Protein AF-A0AAE0B3Q8-F1 (afdb_monomer_lite)

Secondary structure (DSSP, 8-state):
---PPP------------------TTHHHHHHHHHHHHHHH----EE-TTS-EE--HHHHHHHHHHHHHHHHS-----HHHHHHHHTT----S-HHHHHHHTSPPPHHHHHHHHHHS-TTSPP-TT---HHHHHH-

pLDDT: mean 78.62, std 18.19, range [32.38, 93.88]

Foldseek 3Di:
DDQDDDDDDDDDDDDDDDDDDDDDPPPVVVVVVVVVVCVVPDRQFDQDPVRDTGRDPVVRVVRVCVVVVVVPDDPPDDPVVVCVVCVPPDDPDDPVRVCVVPDDDDPVNVLVVLVPDDQPDQDDVVRHGSVVVVPD

Radius of gyration: 26.6 Å; chains: 1; bounding box: 68×36×53 Å

Structure (mmCIF, N/CA/C/O backbone):
data_AF-A0AAE0B3Q8-F1
#
_entry.id   AF-A0AAE0B3Q8-F1
#
loop_
_atom_site.group_PDB
_atom_site.id
_atom_site.type_symbol
_atom_site.label_atom_id
_atom_site.label_alt_id
_atom_site.label_comp_id
_atom_site.label_asym_id
_atom_site.label_entity_id
_atom_site.label_seq_id
_atom_site.pdbx_PDB_ins_code
_atom_site.Cartn_x
_atom_site.Cartn_y
_atom_site.Cartn_z
_atom_site.occupancy
_atom_site.B_iso_or_equiv
_atom_site.auth_seq_id
_atom_site.auth_comp_id
_atom_site.auth_asym_id
_atom_site.auth_atom_id
_atom_site.pdbx_PDB_model_num
ATOM 1 N N . MET A 1 1 ? 12.835 -4.177 -18.911 1.00 48.41 1 MET A N 1
ATOM 2 C CA . MET A 1 1 ? 14.007 -3.384 -18.473 1.00 48.41 1 MET A CA 1
ATOM 3 C C . MET A 1 1 ? 15.045 -4.301 -17.840 1.00 48.41 1 MET A C 1
ATOM 5 O O . MET A 1 1 ? 14.712 -5.036 -16.918 1.00 48.41 1 MET A O 1
ATOM 9 N N . MET A 1 2 ? 16.279 -4.318 -18.353 1.00 37.91 2 MET A N 1
ATOM 10 C CA . MET A 1 2 ? 17.376 -5.091 -17.757 1.00 37.91 2 MET A CA 1
ATOM 11 C C . MET A 1 2 ? 18.239 -4.180 -16.884 1.00 37.91 2 MET A C 1
ATOM 13 O O . MET A 1 2 ? 18.821 -3.210 -17.362 1.00 37.91 2 MET A O 1
ATOM 17 N N . PHE A 1 3 ? 18.347 -4.510 -15.598 1.00 45.47 3 PHE A N 1
ATOM 18 C CA . PHE A 1 3 ? 19.248 -3.835 -14.669 1.00 45.47 3 PHE A CA 1
ATOM 19 C C . PHE A 1 3 ? 20.685 -4.290 -14.942 1.00 45.47 3 PHE A C 1
ATOM 21 O O . PHE A 1 3 ? 21.119 -5.329 -14.447 1.00 45.47 3 PHE A O 1
ATOM 28 N N . SER A 1 4 ? 21.437 -3.533 -15.739 1.00 39.06 4 SER A N 1
ATOM 29 C CA . SER A 1 4 ? 22.845 -3.841 -15.999 1.00 39.06 4 SER A CA 1
ATOM 30 C C . SER A 1 4 ? 23.761 -2.950 -15.166 1.00 39.06 4 SER A C 1
ATOM 32 O O . SER A 1 4 ? 23.692 -1.724 -15.222 1.00 39.06 4 SER A O 1
ATOM 34 N N . LYS A 1 5 ? 24.646 -3.572 -14.377 1.00 37.19 5 LYS A N 1
ATOM 35 C CA . LYS A 1 5 ? 25.792 -2.885 -13.767 1.00 37.19 5 LYS A CA 1
ATOM 36 C C . LYS A 1 5 ? 26.986 -3.023 -14.719 1.00 37.19 5 LYS A C 1
ATOM 38 O O . LYS A 1 5 ? 27.316 -4.156 -15.072 1.00 37.19 5 LYS A O 1
ATOM 43 N N . PRO A 1 6 ? 27.685 -1.937 -15.090 1.00 35.12 6 PRO A N 1
ATOM 44 C CA . PRO A 1 6 ? 28.880 -2.051 -15.920 1.00 35.12 6 PRO A CA 1
ATOM 45 C C . PRO A 1 6 ? 29.977 -2.866 -15.210 1.00 35.12 6 PRO A C 1
ATOM 47 O O . PRO A 1 6 ? 30.170 -2.759 -13.991 1.00 35.12 6 PRO A O 1
ATOM 50 N N . LYS A 1 7 ? 30.693 -3.698 -15.983 1.00 42.19 7 LYS A N 1
ATOM 51 C CA . LYS A 1 7 ? 31.811 -4.534 -15.515 1.00 42.19 7 LYS A CA 1
ATOM 52 C C . LYS A 1 7 ? 32.921 -3.640 -14.949 1.00 42.19 7 LYS A C 1
ATOM 54 O O . LYS A 1 7 ? 33.530 -2.858 -15.671 1.00 42.19 7 LYS A O 1
ATOM 59 N N . ARG A 1 8 ? 33.193 -3.755 -13.645 1.00 42.66 8 ARG A N 1
ATOM 60 C CA . ARG A 1 8 ? 34.303 -3.051 -12.985 1.00 42.66 8 ARG A CA 1
ATOM 61 C C . ARG A 1 8 ? 35.616 -3.781 -13.268 1.00 42.66 8 ARG A C 1
ATOM 63 O O . ARG A 1 8 ? 35.785 -4.911 -12.823 1.00 42.66 8 ARG A O 1
ATOM 70 N N . GLY A 1 9 ? 36.536 -3.114 -13.965 1.00 35.66 9 GLY A N 1
ATOM 71 C CA . GLY A 1 9 ? 37.935 -3.527 -14.057 1.00 35.66 9 GLY A CA 1
ATOM 72 C C . GLY A 1 9 ? 38.579 -3.553 -12.670 1.00 35.66 9 GLY A C 1
ATOM 73 O O . GLY A 1 9 ? 38.411 -2.630 -11.869 1.00 35.66 9 GLY A O 1
ATOM 74 N N . THR A 1 10 ? 39.286 -4.636 -12.372 1.00 44.16 10 THR A N 1
ATOM 75 C CA . THR A 1 10 ? 40.057 -4.812 -11.143 1.00 44.16 10 THR A CA 1
ATOM 76 C C . THR A 1 10 ? 41.238 -3.849 -11.148 1.00 44.16 10 THR A C 1
ATOM 78 O O . THR A 1 10 ? 42.206 -4.052 -11.876 1.00 44.16 10 THR A O 1
ATOM 81 N N . ARG A 1 11 ? 41.174 -2.796 -10.330 1.00 36.31 11 ARG A N 1
ATOM 82 C CA . ARG A 1 11 ? 42.352 -2.004 -9.973 1.00 36.31 11 ARG A CA 1
ATOM 83 C C . ARG A 1 11 ? 42.588 -2.131 -8.479 1.00 36.31 11 ARG A C 1
ATOM 85 O O . ARG A 1 11 ? 41.928 -1.487 -7.666 1.00 36.31 11 ARG A O 1
ATOM 92 N N . ASP A 1 12 ? 43.515 -3.023 -8.172 1.00 43.28 12 ASP A N 1
ATOM 93 C CA . ASP A 1 12 ? 44.103 -3.227 -6.864 1.00 43.28 12 ASP A CA 1
ATOM 94 C C . ASP A 1 12 ? 44.814 -1.941 -6.414 1.00 43.28 12 ASP A C 1
ATOM 96 O O . ASP A 1 12 ? 45.698 -1.430 -7.104 1.00 43.28 12 ASP A O 1
ATOM 100 N N . LYS A 1 13 ? 44.364 -1.369 -5.294 1.00 39.00 13 LYS A N 1
ATOM 101 C CA . LYS A 1 13 ? 45.096 -0.367 -4.511 1.00 39.00 13 LYS A CA 1
ATOM 102 C C . LYS A 1 13 ? 44.728 -0.569 -3.047 1.00 39.00 13 LYS A C 1
ATOM 104 O O . LYS A 1 13 ? 43.616 -0.246 -2.618 1.00 39.00 13 LYS A O 1
ATOM 109 N N . GLY A 1 14 ? 45.681 -1.131 -2.308 1.00 42.28 14 GLY A N 1
ATOM 110 C CA . GLY A 1 14 ? 45.596 -1.417 -0.885 1.00 42.28 14 GLY A CA 1
ATOM 111 C C . GLY A 1 14 ? 45.076 -0.238 -0.067 1.00 42.28 14 GLY A C 1
ATOM 112 O O . GLY A 1 14 ? 45.546 0.894 -0.184 1.00 42.28 14 GLY A O 1
ATOM 113 N N . ARG A 1 15 ? 44.104 -0.522 0.802 1.00 42.31 15 ARG A N 1
ATOM 114 C CA . ARG A 1 15 ? 43.704 0.380 1.881 1.00 42.31 15 ARG A CA 1
ATOM 115 C C . ARG A 1 15 ? 44.168 -0.209 3.203 1.00 42.31 15 ARG A C 1
ATOM 117 O O . ARG A 1 15 ? 43.581 -1.149 3.728 1.00 42.31 15 ARG A O 1
ATOM 124 N N . ARG A 1 16 ? 45.263 0.370 3.692 1.00 32.38 16 ARG A N 1
ATOM 125 C CA . ARG A 1 16 ? 45.787 0.248 5.050 1.00 32.38 16 ARG A CA 1
ATOM 126 C C . ARG A 1 16 ? 44.684 0.663 6.033 1.00 32.38 16 ARG A C 1
ATOM 128 O O . ARG A 1 16 ? 44.235 1.806 6.008 1.00 32.38 16 ARG A O 1
ATOM 135 N N . TRP A 1 17 ? 44.228 -0.274 6.860 1.00 38.09 17 TRP A N 1
ATOM 136 C CA . TRP A 1 17 ? 43.296 -0.008 7.954 1.00 38.09 17 TRP A CA 1
ATOM 137 C C . TRP A 1 17 ? 44.093 0.478 9.160 1.00 38.09 17 TRP A C 1
ATOM 139 O O . TRP A 1 17 ? 44.693 -0.317 9.874 1.00 38.09 17 TRP A O 1
ATOM 149 N N . THR A 1 18 ? 44.113 1.784 9.392 1.00 40.38 18 THR A N 1
ATOM 150 C CA . THR A 1 18 ? 44.584 2.349 10.660 1.00 40.38 18 THR A CA 1
ATOM 151 C C . THR A 1 18 ? 43.565 3.363 11.139 1.00 40.38 18 THR A C 1
ATOM 153 O O . THR A 1 18 ? 43.359 4.380 10.481 1.00 40.38 18 THR A O 1
ATOM 156 N N . GLY A 1 19 ? 42.939 3.078 12.283 1.00 37.25 19 GLY A N 1
ATOM 157 C CA . GLY A 1 19 ? 42.163 4.072 13.022 1.00 37.25 19 GLY A CA 1
ATOM 158 C C . GLY A 1 19 ? 40.812 3.604 13.555 1.00 37.25 19 GLY A C 1
ATOM 159 O O . GLY A 1 19 ? 39.816 4.283 13.335 1.00 37.25 19 GLY A O 1
ATOM 160 N N . CYS A 1 20 ? 40.756 2.492 14.294 1.00 40.31 20 CYS A N 1
ATOM 161 C CA . CYS A 1 20 ? 39.663 2.290 15.246 1.00 40.31 20 CYS A CA 1
ATOM 162 C C . CYS A 1 20 ? 39.930 3.180 16.468 1.00 40.31 20 CYS A C 1
ATOM 164 O O . CYS A 1 20 ? 40.741 2.828 17.321 1.00 40.31 20 CYS A O 1
ATOM 166 N N . LYS A 1 21 ? 39.265 4.337 16.554 1.00 40.91 21 LYS A N 1
ATOM 167 C CA . LYS A 1 21 ? 39.062 5.028 17.832 1.00 40.91 21 LYS A CA 1
ATOM 168 C C . LYS A 1 21 ? 37.633 4.758 18.292 1.00 40.91 21 LYS A C 1
ATOM 170 O O . LYS A 1 21 ? 36.679 4.982 17.554 1.00 40.91 21 LYS A O 1
ATOM 175 N N . MET A 1 22 ? 37.533 4.188 19.487 1.00 45.97 22 MET A N 1
ATOM 176 C CA . MET A 1 22 ? 36.306 3.762 20.150 1.00 45.97 22 MET A CA 1
ATOM 177 C C . MET A 1 22 ? 35.394 4.959 20.447 1.00 45.97 22 MET A C 1
ATOM 179 O O . MET A 1 22 ? 35.795 5.870 21.164 1.00 45.97 22 MET A O 1
ATOM 183 N N . ALA A 1 23 ? 34.164 4.927 19.932 1.00 44.84 23 ALA A N 1
ATOM 184 C CA . ALA A 1 23 ? 33.031 5.723 20.402 1.00 44.84 23 ALA A CA 1
ATOM 185 C C . ALA A 1 23 ? 31.736 4.925 20.139 1.00 44.84 23 ALA A C 1
ATOM 187 O O . ALA A 1 23 ? 31.577 4.351 19.065 1.00 44.84 23 ALA A O 1
ATOM 188 N N . THR A 1 24 ? 30.889 4.809 21.167 1.00 53.34 24 THR A N 1
ATOM 189 C CA . THR A 1 24 ? 29.501 4.286 21.211 1.00 53.34 24 THR A CA 1
ATOM 190 C C . THR A 1 24 ? 29.058 3.339 20.071 1.00 53.34 24 THR A C 1
ATOM 192 O O . THR A 1 24 ? 28.578 3.731 19.008 1.00 53.34 24 THR A O 1
ATOM 195 N N . GLY A 1 25 ? 29.172 2.033 20.328 1.00 59.56 25 GLY A N 1
ATOM 196 C CA . GLY A 1 25 ? 29.068 0.940 19.350 1.00 59.56 25 GLY A CA 1
ATOM 197 C C . GLY A 1 25 ? 27.690 0.595 18.768 1.00 59.56 25 GLY A C 1
ATOM 198 O O . GLY A 1 25 ? 27.511 -0.531 18.318 1.00 59.56 25 GLY A O 1
ATOM 199 N N . ILE A 1 26 ? 26.722 1.514 18.730 1.00 62.59 26 ILE A N 1
ATOM 200 C CA . ILE A 1 26 ? 25.404 1.242 18.126 1.00 62.59 26 ILE A CA 1
ATOM 201 C C . ILE A 1 26 ? 25.137 2.198 16.948 1.00 62.59 26 ILE A C 1
ATOM 203 O O . ILE A 1 26 ? 25.011 1.705 15.824 1.00 62.59 26 ILE A O 1
ATOM 207 N N . PRO A 1 27 ? 25.179 3.539 17.091 1.00 68.56 27 PRO A N 1
ATOM 208 C CA . PRO A 1 27 ? 24.878 4.435 15.971 1.00 68.56 27 PRO A CA 1
ATOM 209 C C . PRO A 1 27 ? 25.907 4.337 14.836 1.00 68.56 27 PRO A C 1
ATOM 211 O O . PRO A 1 27 ? 25.529 4.198 13.676 1.00 68.56 27 PRO A O 1
ATOM 214 N N . ILE A 1 28 ? 27.211 4.332 15.141 1.00 77.81 28 ILE A N 1
ATOM 215 C CA . ILE A 1 28 ? 28.281 4.344 14.120 1.00 77.81 28 ILE A CA 1
ATOM 216 C C . ILE A 1 28 ? 28.257 3.077 13.259 1.00 77.81 28 ILE A C 1
ATOM 218 O O . ILE A 1 28 ? 28.404 3.148 12.036 1.00 77.81 28 ILE A O 1
ATOM 222 N N . PHE A 1 29 ? 28.009 1.919 13.874 1.00 81.56 29 PHE A N 1
ATOM 223 C CA . PHE A 1 29 ? 27.863 0.658 13.151 1.00 81.56 29 PHE A CA 1
ATOM 224 C C . PHE A 1 29 ? 26.671 0.700 12.185 1.00 81.56 29 PHE A C 1
ATOM 226 O O . PHE A 1 29 ? 26.813 0.335 11.013 1.00 81.56 29 PHE A O 1
ATOM 233 N N . PHE A 1 30 ? 25.512 1.193 12.638 1.00 84.06 30 PHE A N 1
ATOM 234 C CA . PHE A 1 30 ? 24.330 1.319 11.787 1.00 84.06 30 PHE A CA 1
ATOM 235 C C . PHE A 1 30 ? 24.515 2.361 10.681 1.00 84.06 30 PHE A C 1
ATOM 237 O O . PHE A 1 30 ? 24.167 2.078 9.535 1.00 84.06 30 PHE A O 1
ATOM 244 N N . HIS A 1 31 ? 25.145 3.505 10.961 1.00 81.19 31 HIS A N 1
ATOM 245 C CA . HIS A 1 31 ? 25.481 4.507 9.947 1.00 81.19 31 HIS A CA 1
ATOM 246 C C . HIS A 1 31 ? 26.456 3.961 8.898 1.00 81.19 31 HIS A C 1
ATOM 248 O O . HIS A 1 31 ? 26.264 4.189 7.701 1.00 81.19 31 HIS A O 1
ATOM 254 N N . PHE A 1 32 ? 27.461 3.181 9.305 1.00 86.56 32 PHE A N 1
ATOM 255 C CA . PHE A 1 32 ? 28.382 2.525 8.376 1.00 86.56 32 PHE A CA 1
ATOM 256 C C . PHE A 1 32 ? 27.673 1.466 7.521 1.00 86.56 32 PHE A C 1
ATOM 258 O O . PHE A 1 32 ? 27.832 1.444 6.297 1.00 86.56 32 PHE A O 1
ATOM 265 N N . LYS A 1 33 ? 26.837 0.612 8.127 1.00 87.81 33 LYS A N 1
ATOM 266 C CA . LYS A 1 33 ? 26.034 -0.385 7.398 1.00 87.81 33 LYS A CA 1
ATOM 267 C C . LYS A 1 33 ? 25.060 0.279 6.423 1.00 87.81 33 LYS A C 1
ATOM 269 O O . LYS A 1 33 ? 24.978 -0.161 5.275 1.00 87.81 33 LYS A O 1
ATOM 274 N N . ALA A 1 34 ? 24.370 1.339 6.839 1.00 87.00 34 ALA A N 1
ATOM 275 C CA . ALA A 1 34 ? 23.480 2.126 5.991 1.00 87.00 34 ALA A CA 1
ATOM 276 C C . ALA A 1 34 ? 24.243 2.787 4.836 1.00 87.00 34 ALA A C 1
ATOM 278 O O . ALA A 1 34 ? 23.809 2.695 3.692 1.00 87.00 34 ALA A O 1
ATOM 279 N N . SER A 1 35 ? 25.424 3.357 5.096 1.00 87.62 35 SER A N 1
ATOM 280 C CA . SER A 1 35 ? 26.276 3.964 4.064 1.00 87.62 35 SER A CA 1
ATOM 281 C C . SER A 1 35 ? 26.794 2.931 3.062 1.00 87.62 35 SER A C 1
ATOM 283 O O . SER A 1 35 ? 26.751 3.155 1.854 1.00 87.62 35 SER A O 1
ATOM 285 N N . SER A 1 36 ? 27.215 1.758 3.542 1.00 89.38 36 SER A N 1
ATOM 286 C CA . SER A 1 36 ? 27.635 0.643 2.688 1.00 89.38 36 SER A CA 1
ATOM 287 C C . SER A 1 36 ? 26.481 0.133 1.818 1.00 89.38 36 SER A C 1
ATOM 289 O O . SER A 1 36 ? 26.664 -0.101 0.623 1.00 89.38 36 SER A O 1
ATOM 291 N N . ARG A 1 37 ? 25.268 0.013 2.381 1.00 88.50 37 ARG A N 1
ATOM 292 C CA . ARG A 1 37 ? 24.052 -0.336 1.627 1.00 88.50 37 ARG A CA 1
ATOM 293 C C . ARG A 1 37 ? 23.696 0.739 0.602 1.00 88.50 37 ARG A C 1
ATOM 295 O O . ARG A 1 37 ? 23.474 0.395 -0.552 1.00 88.50 37 ARG A O 1
ATOM 302 N N . LYS A 1 38 ? 23.729 2.021 0.979 1.00 88.50 38 LYS A N 1
ATOM 303 C CA . LYS A 1 38 ? 23.498 3.159 0.076 1.00 88.50 38 LYS A CA 1
ATOM 304 C C . LYS A 1 38 ? 24.463 3.132 -1.109 1.00 88.50 38 LYS A C 1
ATOM 306 O O . LYS A 1 38 ? 24.029 3.278 -2.242 1.00 88.50 38 LYS A O 1
ATOM 311 N N . ALA A 1 39 ? 25.748 2.873 -0.869 1.00 86.19 39 ALA A N 1
ATOM 312 C CA . ALA A 1 39 ? 26.741 2.764 -1.936 1.00 86.19 39 ALA A CA 1
ATOM 313 C C . ALA A 1 39 ? 26.491 1.561 -2.866 1.00 86.19 39 ALA A C 1
ATOM 315 O O . ALA A 1 39 ? 26.682 1.670 -4.074 1.00 86.19 39 ALA A O 1
ATOM 316 N N . LYS A 1 40 ? 26.047 0.416 -2.327 1.00 87.19 40 LYS A N 1
ATOM 317 C CA . LYS A 1 40 ? 25.738 -0.793 -3.117 1.00 87.19 40 LYS A CA 1
ATOM 318 C C . LYS A 1 40 ? 24.442 -0.684 -3.926 1.00 87.19 40 LYS A C 1
ATOM 320 O O . LYS A 1 40 ? 24.372 -1.248 -5.022 1.00 87.19 40 LYS A O 1
ATOM 325 N N . ASN A 1 41 ? 23.453 0.012 -3.370 1.00 86.94 41 ASN A N 1
ATOM 326 C CA . ASN A 1 41 ? 22.113 0.178 -3.930 1.00 86.94 41 ASN A CA 1
ATOM 327 C C . ASN A 1 41 ? 21.973 1.469 -4.741 1.00 86.94 41 ASN A C 1
ATOM 329 O O . ASN A 1 41 ? 20.894 1.737 -5.259 1.00 86.94 41 ASN A O 1
ATOM 333 N N . LYS A 1 42 ? 23.042 2.267 -4.860 1.00 84.38 42 LYS A N 1
ATOM 334 C CA . LYS A 1 42 ? 23.046 3.427 -5.743 1.00 84.38 42 LYS A CA 1
ATOM 335 C C . LYS A 1 42 ? 22.802 2.946 -7.173 1.00 84.38 42 LYS A C 1
ATOM 337 O O . LYS A 1 42 ? 23.615 2.217 -7.743 1.00 84.38 42 LYS A O 1
ATOM 342 N N . MET A 1 43 ? 21.663 3.346 -7.718 1.00 81.62 43 MET A N 1
ATOM 343 C CA . MET A 1 43 ? 21.351 3.202 -9.128 1.00 81.62 43 MET A CA 1
ATOM 344 C C . MET A 1 43 ? 22.136 4.284 -9.873 1.00 81.62 43 MET A C 1
ATOM 346 O O . MET A 1 43 ? 22.006 5.464 -9.558 1.00 81.62 43 MET A O 1
ATOM 350 N N . ASN A 1 44 ? 23.027 3.874 -10.776 1.00 83.38 44 ASN A N 1
ATOM 351 C CA . ASN A 1 44 ? 23.840 4.811 -11.561 1.00 83.38 44 ASN A CA 1
ATOM 352 C C . ASN A 1 44 ? 23.110 5.299 -12.818 1.00 83.38 44 ASN A C 1
ATOM 354 O O . ASN A 1 44 ? 23.539 6.275 -13.414 1.00 83.38 44 ASN A O 1
ATOM 358 N N . GLY A 1 45 ? 22.067 4.584 -13.229 1.00 86.62 45 GLY A N 1
ATOM 359 C CA . GLY A 1 45 ? 21.303 4.854 -14.432 1.00 86.62 45 GLY A CA 1
ATOM 360 C C . GLY A 1 45 ? 20.389 3.686 -14.778 1.00 86.62 45 GLY A C 1
ATOM 361 O O . GLY A 1 45 ? 20.487 2.612 -14.169 1.00 86.62 45 GLY A O 1
ATOM 362 N N . LEU A 1 46 ? 19.509 3.916 -15.744 1.00 88.31 46 LEU A N 1
ATOM 363 C CA . LEU A 1 46 ? 18.606 2.934 -16.331 1.00 88.31 46 LEU A CA 1
ATOM 364 C C . LEU A 1 46 ? 18.839 2.848 -17.839 1.00 88.31 46 LEU A C 1
ATOM 366 O O . LEU A 1 46 ? 19.358 3.775 -18.454 1.00 88.31 46 LEU A O 1
ATOM 370 N N . ILE A 1 47 ? 18.465 1.711 -18.421 1.00 86.19 47 ILE A N 1
ATOM 371 C CA . ILE A 1 47 ? 18.412 1.542 -19.872 1.00 86.19 47 ILE A CA 1
ATOM 372 C C . ILE A 1 47 ? 16.948 1.636 -20.280 1.00 86.19 47 ILE A C 1
ATOM 374 O O . ILE A 1 47 ? 16.125 0.855 -19.791 1.00 86.19 47 ILE A O 1
ATOM 378 N N . ASP A 1 48 ? 16.653 2.589 -21.153 1.00 81.06 48 ASP A N 1
ATOM 379 C CA . ASP A 1 48 ? 15.320 2.805 -21.708 1.00 81.06 48 ASP A CA 1
ATOM 380 C C . ASP A 1 48 ? 14.932 1.704 -22.713 1.00 81.06 48 ASP A C 1
ATOM 382 O O . ASP A 1 48 ? 15.768 0.919 -23.166 1.00 81.06 48 ASP A O 1
ATOM 386 N N . GLU A 1 49 ? 13.662 1.654 -23.108 1.00 79.81 49 GLU A N 1
ATOM 387 C CA . GLU A 1 49 ? 13.118 0.720 -24.102 1.00 79.81 49 GLU A CA 1
ATOM 388 C C . GLU A 1 49 ? 13.832 0.813 -25.458 1.00 79.81 49 GLU A C 1
ATOM 390 O O . GLU A 1 49 ? 13.949 -0.178 -26.177 1.00 79.81 49 GLU A O 1
ATOM 395 N N . ARG A 1 50 ? 14.392 1.987 -25.775 1.00 83.44 50 ARG A N 1
ATOM 396 C CA . ARG A 1 50 ? 15.211 2.235 -26.973 1.00 83.44 50 ARG A CA 1
ATOM 397 C C . ARG A 1 50 ? 16.669 1.776 -26.835 1.00 83.44 50 ARG A C 1
ATOM 399 O O . ARG A 1 50 ? 17.472 2.025 -27.728 1.00 83.44 50 ARG A O 1
ATOM 406 N N . GLY A 1 51 ? 17.042 1.153 -25.715 1.00 83.50 51 GLY A N 1
ATOM 407 C CA . GLY A 1 51 ? 18.411 0.708 -25.434 1.00 83.50 51 GLY A CA 1
ATOM 408 C C . GLY A 1 51 ? 19.377 1.829 -25.024 1.00 83.50 51 GLY A C 1
ATOM 409 O O . GLY A 1 51 ? 20.579 1.592 -24.925 1.00 83.50 51 GLY A O 1
ATOM 410 N N . MET A 1 52 ? 18.871 3.040 -24.779 1.00 85.94 52 MET A N 1
ATOM 411 C CA . MET A 1 52 ? 19.666 4.214 -24.404 1.00 85.94 52 MET A CA 1
ATOM 412 C C . MET A 1 52 ? 19.978 4.213 -22.903 1.00 85.94 52 MET A C 1
ATOM 414 O O . MET A 1 52 ? 19.096 3.935 -22.092 1.00 85.94 52 MET A O 1
ATOM 418 N N . TRP A 1 53 ? 21.218 4.544 -22.529 1.00 87.44 53 TRP A N 1
ATOM 419 C CA . TRP A 1 53 ? 21.611 4.713 -21.127 1.00 87.44 53 TRP A CA 1
ATOM 420 C C . TRP A 1 53 ? 21.218 6.099 -20.619 1.00 87.44 53 TRP A C 1
ATOM 422 O O . TRP A 1 53 ? 21.580 7.105 -21.224 1.00 87.44 53 TRP A O 1
ATOM 432 N N . ILE A 1 54 ? 20.524 6.139 -19.486 1.00 87.19 54 ILE A N 1
ATOM 433 C CA . ILE A 1 54 ? 20.020 7.359 -18.859 1.00 87.19 54 ILE A CA 1
ATOM 434 C C . ILE A 1 54 ? 20.538 7.420 -17.430 1.00 87.19 54 ILE A C 1
ATOM 436 O O . ILE A 1 54 ? 20.308 6.510 -16.635 1.00 87.19 54 ILE A O 1
ATOM 440 N N . ASP A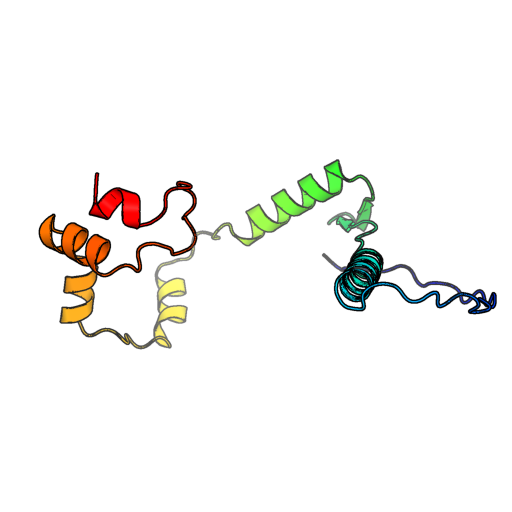 1 55 ? 21.240 8.496 -17.102 1.00 8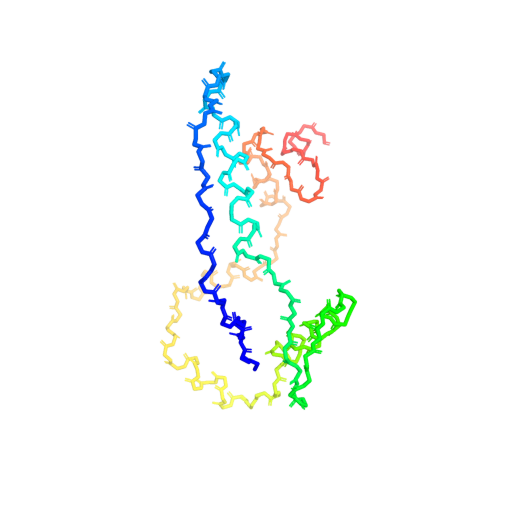8.38 55 ASP A N 1
ATOM 441 C CA . ASP A 1 55 ? 21.843 8.752 -15.791 1.00 88.38 55 ASP A CA 1
ATOM 442 C C . ASP A 1 55 ? 21.303 10.021 -15.108 1.00 88.38 55 ASP A C 1
ATOM 444 O O . ASP A 1 55 ? 21.553 10.234 -13.917 1.00 88.38 55 ASP A O 1
ATOM 448 N N . SER A 1 56 ? 20.521 10.833 -15.827 1.00 89.00 56 SER A N 1
ATOM 449 C CA . SER A 1 56 ? 19.831 11.996 -15.276 1.00 89.00 56 SER A CA 1
ATOM 450 C C . SER A 1 56 ? 18.747 11.573 -14.288 1.00 89.00 56 SER A C 1
ATOM 452 O O . SER A 1 56 ? 17.902 10.724 -14.576 1.00 89.00 56 SER A O 1
ATOM 454 N N . LYS A 1 57 ? 18.743 12.201 -13.109 1.00 86.50 57 LYS A N 1
ATOM 455 C CA . LYS A 1 57 ? 17.786 11.888 -12.042 1.00 86.50 57 LYS A CA 1
ATOM 456 C C . LYS A 1 57 ? 16.335 12.123 -12.482 1.00 86.50 57 LYS A C 1
ATOM 458 O O . LYS A 1 57 ? 15.493 11.281 -12.193 1.00 86.50 57 LYS A O 1
ATOM 463 N N . THR A 1 58 ? 16.061 13.228 -13.175 1.00 88.19 58 THR A N 1
ATOM 464 C CA . THR A 1 58 ? 14.709 13.583 -13.647 1.00 88.19 58 THR A CA 1
ATOM 465 C C . THR A 1 58 ? 14.171 12.556 -14.632 1.00 88.19 58 THR A C 1
ATOM 467 O O . THR A 1 58 ? 13.004 12.183 -14.583 1.00 88.19 58 THR A O 1
ATOM 470 N N . ASP A 1 59 ? 15.046 12.061 -15.500 1.00 86.56 59 ASP A N 1
ATOM 471 C CA . ASP A 1 59 ? 14.669 11.162 -16.584 1.00 86.56 59 ASP A CA 1
ATOM 472 C C . ASP A 1 59 ? 14.470 9.742 -16.043 1.00 86.56 59 ASP A C 1
ATOM 474 O O . ASP A 1 59 ? 13.537 9.047 -16.437 1.00 86.56 59 ASP A O 1
ATOM 478 N N . ILE A 1 60 ? 15.293 9.339 -15.067 1.00 88.19 60 ILE A N 1
ATOM 479 C CA . ILE A 1 60 ? 15.097 8.105 -14.298 1.00 88.19 60 ILE A CA 1
ATOM 480 C C . ILE A 1 60 ? 13.755 8.138 -13.561 1.00 88.19 60 ILE A C 1
ATOM 482 O O . ILE A 1 60 ? 13.036 7.142 -13.607 1.00 88.19 60 ILE A O 1
ATOM 486 N N . GLU A 1 61 ? 13.415 9.242 -12.887 1.00 89.38 61 GLU A N 1
ATOM 487 C CA . GLU A 1 61 ? 12.124 9.407 -12.200 1.00 89.38 61 GLU A CA 1
ATOM 488 C C . GLU A 1 61 ? 10.962 9.280 -13.194 1.00 89.38 61 GLU A C 1
ATOM 490 O O . GLU A 1 61 ? 10.102 8.425 -13.007 1.00 89.38 61 GLU A O 1
ATOM 495 N N . CYS A 1 62 ? 11.009 10.014 -14.309 1.00 88.81 62 CYS A N 1
ATOM 496 C CA . CYS A 1 62 ? 9.980 9.978 -15.351 1.00 88.81 62 CYS A CA 1
ATOM 497 C C . CYS A 1 62 ? 9.757 8.567 -15.925 1.00 88.81 62 CYS A C 1
ATOM 499 O O . CYS A 1 62 ? 8.627 8.086 -15.991 1.00 88.81 62 CYS A O 1
ATOM 501 N N . ILE A 1 63 ? 10.834 7.864 -16.287 1.00 88.12 63 ILE A N 1
ATOM 502 C CA . ILE A 1 63 ? 10.747 6.506 -16.845 1.00 88.12 63 ILE A CA 1
ATOM 503 C C . ILE A 1 63 ? 10.240 5.515 -15.806 1.00 88.12 63 ILE A C 1
ATOM 505 O O . ILE A 1 63 ? 9.462 4.620 -16.129 1.00 88.12 63 ILE A O 1
ATOM 509 N N . THR A 1 64 ? 10.676 5.665 -14.557 1.00 87.06 64 THR A N 1
ATOM 510 C CA . THR A 1 64 ? 10.227 4.808 -13.458 1.00 87.06 64 THR A CA 1
ATOM 511 C C . THR A 1 64 ? 8.729 4.987 -13.229 1.00 87.06 64 THR A C 1
ATOM 513 O O . THR A 1 64 ? 8.003 3.995 -13.153 1.00 87.06 64 THR A O 1
ATOM 516 N N . ASP A 1 65 ? 8.261 6.233 -13.192 1.00 90.00 65 ASP A N 1
ATOM 517 C CA . ASP A 1 65 ? 6.850 6.562 -13.016 1.00 90.00 65 ASP A CA 1
ATOM 518 C C . ASP A 1 65 ? 6.011 6.042 -14.182 1.00 90.00 65 ASP A C 1
ATOM 520 O O . ASP A 1 65 ? 5.005 5.370 -13.955 1.00 90.00 65 ASP A O 1
ATOM 524 N N . GLN A 1 66 ? 6.438 6.267 -15.427 1.00 89.19 66 GLN A N 1
ATOM 525 C CA . GLN A 1 66 ? 5.742 5.765 -16.613 1.00 89.19 66 GLN A CA 1
ATOM 526 C C . GLN A 1 66 ? 5.697 4.233 -16.633 1.00 89.19 66 GLN A C 1
ATOM 528 O O . GLN A 1 66 ? 4.645 3.645 -16.889 1.00 89.19 66 GLN A O 1
ATOM 533 N N . TYR A 1 67 ? 6.814 3.575 -16.322 1.00 87.50 67 TYR A N 1
ATOM 534 C CA . TYR A 1 67 ? 6.898 2.119 -16.285 1.00 87.50 67 TYR A CA 1
ATOM 535 C C . TYR A 1 67 ? 5.955 1.523 -15.242 1.00 87.50 67 TYR A C 1
ATOM 537 O O . TYR A 1 67 ? 5.174 0.632 -15.568 1.00 87.50 67 TYR A O 1
ATOM 545 N N . PHE A 1 68 ? 5.998 2.006 -13.996 1.00 88.94 68 PHE A N 1
ATOM 546 C CA . PHE A 1 68 ? 5.131 1.476 -12.944 1.00 88.94 68 PHE A CA 1
ATOM 547 C C . PHE A 1 68 ? 3.669 1.858 -13.154 1.00 88.94 68 PHE A C 1
ATOM 549 O O . PHE A 1 68 ? 2.801 1.028 -12.897 1.00 88.94 68 PHE A O 1
ATOM 556 N N . SER A 1 69 ? 3.389 3.049 -13.684 1.00 90.00 69 SER A N 1
ATOM 557 C CA . SER A 1 69 ? 2.030 3.423 -14.082 1.00 90.00 69 SER A CA 1
ATOM 558 C C . SER A 1 69 ? 1.488 2.426 -15.102 1.00 90.00 69 SER A C 1
ATOM 560 O O . SER A 1 69 ? 0.441 1.835 -14.874 1.00 90.00 69 SER A O 1
ATOM 562 N N . ASN A 1 70 ? 2.245 2.136 -16.161 1.00 87.38 70 ASN A N 1
ATOM 563 C CA . ASN A 1 70 ? 1.845 1.164 -17.177 1.00 87.38 70 ASN A CA 1
ATOM 564 C C . ASN A 1 70 ? 1.747 -0.265 -16.629 1.00 87.38 70 ASN A C 1
ATOM 566 O O . ASN A 1 70 ? 0.851 -1.006 -17.019 1.00 87.38 70 ASN A O 1
ATOM 570 N N . LEU A 1 71 ? 2.637 -0.654 -15.712 1.00 88.44 71 LEU A N 1
ATOM 571 C CA . LEU A 1 71 ? 2.636 -1.983 -15.098 1.00 88.44 71 LEU A CA 1
ATOM 572 C C . LEU A 1 71 ? 1.393 -2.230 -14.232 1.00 88.44 71 LEU A C 1
ATOM 574 O O . LEU A 1 71 ? 0.905 -3.357 -14.172 1.00 88.44 71 LEU A O 1
ATOM 578 N N . PHE A 1 72 ? 0.915 -1.197 -13.534 1.00 85.88 72 PHE A N 1
ATOM 579 C CA . PHE A 1 72 ? -0.240 -1.288 -12.639 1.00 85.88 72 PHE A CA 1
ATOM 580 C C . PHE A 1 72 ? -1.568 -0.886 -13.293 1.00 85.88 72 PHE A C 1
ATOM 582 O O . PHE A 1 72 ? -2.617 -1.033 -12.665 1.00 85.88 72 PHE A O 1
ATOM 589 N N . ILE A 1 73 ? -1.556 -0.424 -14.546 1.00 87.31 73 ILE A N 1
ATOM 590 C CA . ILE A 1 73 ? -2.777 -0.263 -15.337 1.00 87.31 73 ILE A CA 1
ATOM 591 C C . ILE A 1 73 ? -3.292 -1.652 -15.724 1.00 87.31 73 ILE A C 1
ATOM 593 O O . ILE A 1 73 ? -2.568 -2.507 -16.231 1.00 87.31 73 ILE A O 1
ATOM 597 N N . THR A 1 74 ? -4.575 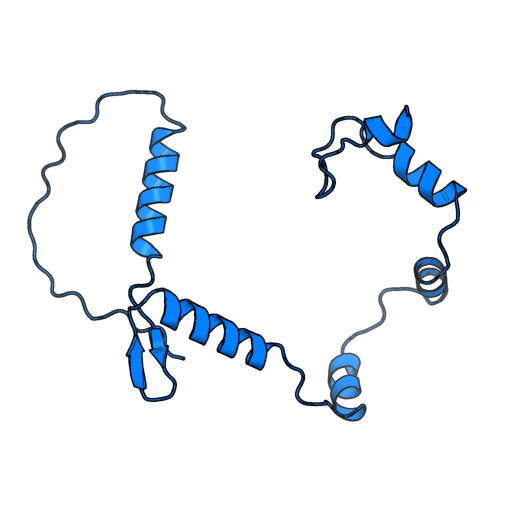-1.891 -15.474 1.00 74.25 74 THR A N 1
ATOM 598 C CA . THR A 1 74 ? -5.251 -3.112 -15.901 1.00 74.25 74 THR A CA 1
ATOM 599 C C . THR A 1 74 ? -5.574 -3.036 -17.394 1.00 74.25 74 THR A C 1
ATOM 601 O O . THR A 1 74 ? -6.252 -2.120 -17.853 1.00 74.25 74 THR A O 1
ATOM 604 N N . ASN A 1 75 ? -5.157 -4.041 -18.165 1.00 75.31 75 ASN A N 1
ATOM 605 C CA . ASN A 1 75 ? -5.510 -4.184 -19.585 1.00 75.31 75 ASN A CA 1
ATOM 606 C C . ASN A 1 75 ? -6.954 -4.691 -19.771 1.00 75.31 75 ASN A C 1
ATOM 608 O O . ASN A 1 75 ? -7.166 -5.720 -20.404 1.00 75.31 75 ASN A O 1
ATOM 612 N N . ASN A 1 76 ? -7.937 -4.001 -19.181 1.00 74.75 76 ASN A N 1
ATOM 613 C CA . ASN A 1 76 ? -9.375 -4.274 -19.310 1.00 74.75 76 ASN A CA 1
ATOM 614 C C . ASN A 1 76 ? -9.722 -5.786 -19.348 1.00 74.75 76 ASN A C 1
ATOM 616 O O . ASN A 1 76 ? -10.228 -6.278 -20.364 1.00 74.75 76 ASN A O 1
ATOM 620 N N . PRO A 1 77 ? -9.400 -6.548 -18.282 1.00 81.12 77 PRO A N 1
ATOM 621 C CA . PRO A 1 77 ? -9.609 -7.992 -18.269 1.00 81.12 77 PRO A CA 1
ATOM 622 C C . PRO A 1 77 ? -11.091 -8.324 -18.460 1.00 81.12 77 PRO A C 1
ATOM 624 O O . PRO A 1 77 ? -11.967 -7.654 -17.909 1.00 81.12 77 PRO A O 1
ATOM 627 N N . THR A 1 78 ? -11.386 -9.380 -19.219 1.00 85.44 78 THR A N 1
ATOM 628 C CA . THR A 1 78 ? -12.769 -9.854 -19.352 1.00 85.44 78 THR A CA 1
ATOM 629 C C . THR A 1 78 ? -13.193 -10.509 -18.035 1.00 85.44 78 THR A C 1
ATOM 631 O O . THR A 1 78 ? -12.357 -11.085 -17.339 1.00 85.44 78 THR A O 1
ATOM 634 N N . HIS A 1 79 ? -14.492 -10.526 -17.710 1.00 83.31 79 HIS A N 1
ATOM 635 C CA . HIS A 1 79 ? -15.018 -11.290 -16.563 1.00 83.31 79 HIS A CA 1
ATOM 636 C C . HIS A 1 79 ? -14.476 -12.732 -16.508 1.00 83.31 79 HIS A C 1
ATOM 638 O O . HIS A 1 79 ? -14.059 -13.200 -15.455 1.00 83.31 79 HIS A O 1
ATOM 644 N N . LYS A 1 80 ? -14.346 -13.386 -17.671 1.00 84.94 80 LYS A N 1
ATOM 645 C CA . LYS A 1 80 ? -13.769 -14.734 -17.803 1.00 84.94 80 LYS A CA 1
ATOM 646 C C . LYS A 1 80 ? -12.317 -14.845 -17.322 1.00 84.94 80 LYS A C 1
ATOM 648 O O . LYS A 1 80 ? -11.917 -15.911 -16.865 1.00 84.94 80 LYS A O 1
ATOM 653 N N . ASP A 1 81 ? -11.514 -13.795 -17.463 1.00 85.56 81 ASP A N 1
ATOM 654 C CA . ASP A 1 81 ? -10.108 -13.804 -17.046 1.00 85.56 81 ASP A CA 1
ATOM 655 C C . ASP A 1 81 ? -9.990 -13.657 -15.528 1.00 85.56 81 ASP A C 1
ATOM 657 O O . ASP A 1 81 ? -9.181 -14.340 -14.901 1.00 85.56 81 ASP A O 1
ATOM 661 N N . VAL A 1 82 ? -10.861 -12.839 -14.930 1.00 84.94 82 VAL A N 1
ATOM 662 C CA . VAL A 1 82 ? -10.986 -12.719 -13.472 1.00 84.94 82 VAL A CA 1
ATOM 663 C C . VAL A 1 82 ? -11.469 -14.039 -12.871 1.00 84.94 82 VAL A C 1
ATOM 665 O O . VAL A 1 82 ? -10.855 -14.537 -11.928 1.00 84.94 82 VAL A O 1
ATOM 668 N N . ASP A 1 83 ? -12.495 -14.658 -13.458 1.00 86.62 83 ASP A N 1
ATOM 669 C CA . ASP A 1 83 ? -13.050 -15.927 -12.976 1.00 86.62 83 ASP A CA 1
ATOM 670 C C . ASP A 1 83 ? -12.011 -17.059 -12.989 1.00 86.62 83 ASP A C 1
ATOM 672 O O . ASP A 1 83 ? -11.929 -17.830 -12.034 1.00 86.62 83 ASP A O 1
ATOM 676 N N . LYS A 1 84 ? -11.152 -17.132 -14.019 1.00 87.44 84 LYS A N 1
ATOM 677 C CA . LYS A 1 84 ? -10.044 -18.107 -14.076 1.00 87.44 84 LYS A CA 1
ATOM 678 C C . LYS A 1 84 ? -9.075 -17.961 -12.903 1.00 87.44 84 LYS A C 1
ATOM 680 O O . LYS A 1 84 ? -8.647 -18.968 -12.344 1.00 87.44 84 LYS A O 1
ATOM 685 N N . VAL A 1 85 ? -8.717 -16.729 -12.538 1.00 85.50 85 VAL A N 1
ATOM 686 C CA . VAL A 1 85 ? -7.813 -16.459 -11.405 1.00 85.50 85 VAL A CA 1
ATOM 687 C C . VAL A 1 85 ? -8.506 -16.771 -10.077 1.00 85.50 85 VAL A C 1
ATOM 689 O O . VAL A 1 85 ? -7.895 -17.349 -9.179 1.00 85.50 85 VAL A O 1
ATOM 692 N N . MET A 1 86 ? -9.793 -16.439 -9.964 1.00 85.62 86 MET A N 1
ATOM 693 C CA . MET A 1 86 ? -10.582 -16.661 -8.751 1.00 85.62 86 MET A CA 1
ATOM 694 C C . MET A 1 86 ? -10.966 -18.130 -8.535 1.00 85.62 86 MET A C 1
ATOM 696 O O . MET A 1 86 ? -11.203 -18.521 -7.396 1.00 85.62 86 MET A O 1
ATOM 700 N N . HIS A 1 87 ? -10.968 -18.970 -9.575 1.00 85.12 87 HIS A N 1
ATOM 701 C CA . HIS A 1 87 ? -11.353 -20.384 -9.481 1.00 85.12 87 HIS A CA 1
ATOM 702 C C . HIS A 1 87 ? -10.522 -21.181 -8.454 1.00 85.12 87 HIS A C 1
ATOM 704 O O . HIS A 1 87 ? -11.022 -22.123 -7.844 1.00 85.12 87 HIS A O 1
ATOM 710 N N . GLY A 1 88 ? -9.254 -20.813 -8.237 1.00 83.19 88 GLY A N 1
ATOM 711 C CA . GLY A 1 88 ? -8.391 -21.444 -7.227 1.00 83.19 88 GLY A CA 1
ATOM 712 C C . GLY A 1 88 ? -8.508 -20.846 -5.820 1.00 83.19 88 GLY A C 1
ATOM 713 O O . GLY A 1 88 ? -7.871 -21.335 -4.887 1.00 83.19 88 GLY A O 1
ATOM 714 N N . ILE A 1 89 ? -9.277 -19.768 -5.654 1.00 85.12 89 ILE A N 1
ATOM 715 C CA . ILE A 1 89 ? -9.373 -19.011 -4.408 1.00 85.12 89 ILE A CA 1
ATOM 716 C C . ILE A 1 89 ? -10.679 -19.380 -3.713 1.00 85.12 89 ILE A C 1
ATOM 718 O O . ILE A 1 89 ? -11.761 -18.920 -4.067 1.00 85.12 89 ILE A O 1
ATOM 722 N N . HIS A 1 90 ? -10.575 -20.194 -2.667 1.00 82.81 90 HIS A N 1
ATOM 723 C CA . HIS A 1 90 ? -11.729 -20.519 -1.839 1.00 82.81 90 HIS A CA 1
ATOM 724 C C . HIS A 1 90 ? -12.041 -19.382 -0.852 1.00 82.81 90 HIS A C 1
ATOM 726 O O . HIS A 1 90 ? -11.129 -18.905 -0.160 1.00 82.81 90 HIS A O 1
ATOM 732 N N . PRO A 1 91 ? -13.316 -18.966 -0.722 1.00 81.62 91 PRO A N 1
ATOM 733 C CA . PRO A 1 91 ? -13.725 -18.000 0.288 1.00 81.62 91 PRO A CA 1
ATOM 734 C C . PRO A 1 91 ? -13.358 -18.487 1.695 1.00 81.62 91 PRO A C 1
ATOM 736 O O . PRO A 1 91 ? -13.809 -19.534 2.151 1.00 81.62 91 PRO A O 1
ATOM 739 N N . ARG A 1 92 ? -12.530 -17.714 2.407 1.00 86.25 92 ARG A N 1
ATOM 740 C CA . ARG A 1 92 ? -12.191 -17.977 3.822 1.00 86.25 92 ARG A CA 1
ATOM 741 C C . ARG A 1 92 ? -13.202 -17.387 4.802 1.00 86.25 92 ARG A C 1
ATOM 743 O O . ARG A 1 92 ? -13.160 -17.682 5.996 1.00 86.25 92 ARG A O 1
ATOM 750 N N . LEU A 1 93 ? -14.068 -16.507 4.316 1.00 87.81 93 LEU A N 1
ATOM 751 C CA . LEU A 1 93 ? -15.099 -15.855 5.108 1.00 87.81 93 LEU A CA 1
ATOM 752 C C . LEU A 1 93 ? -16.421 -16.572 4.870 1.00 87.81 93 LEU A C 1
ATOM 754 O O . LEU A 1 93 ? -16.788 -16.823 3.728 1.00 87.81 93 LEU A O 1
ATOM 758 N N . SER A 1 94 ? -17.141 -16.868 5.950 1.00 90.06 94 SER A N 1
ATOM 759 C CA . SER A 1 94 ? -18.540 -17.268 5.834 1.00 90.06 94 SER A CA 1
ATOM 760 C C . SER A 1 94 ? -19.377 -16.093 5.332 1.00 90.06 94 SER A C 1
ATOM 762 O O . SER A 1 94 ? -19.046 -14.932 5.595 1.00 90.06 94 SER A O 1
ATOM 764 N N . ASP A 1 95 ? -20.502 -16.382 4.681 1.00 88.69 95 ASP A N 1
ATOM 765 C CA . ASP A 1 95 ? -21.405 -15.350 4.157 1.00 88.69 95 ASP A CA 1
ATOM 766 C C . ASP A 1 95 ? -21.859 -14.373 5.241 1.00 88.69 95 ASP A C 1
ATOM 768 O O . ASP A 1 95 ? -21.937 -13.168 5.017 1.00 88.69 95 ASP A O 1
ATOM 772 N N . GLN A 1 96 ? -22.081 -14.871 6.458 1.00 92.06 96 GLN A N 1
ATOM 773 C CA . GLN A 1 96 ? -22.415 -14.034 7.606 1.00 92.06 96 GLN A CA 1
ATOM 774 C C . GLN A 1 96 ? -21.285 -13.054 7.959 1.00 92.06 96 GLN A C 1
ATOM 776 O O . GLN A 1 96 ? -21.554 -11.880 8.205 1.00 92.06 96 GLN A O 1
ATOM 781 N N . LYS A 1 97 ? -20.022 -13.506 7.960 1.00 89.31 97 LYS A N 1
ATOM 782 C CA . LYS A 1 97 ? -18.863 -12.633 8.215 1.00 89.31 97 LYS A CA 1
ATOM 783 C C . LYS A 1 97 ? -18.674 -11.625 7.088 1.00 89.31 97 LYS A C 1
ATOM 785 O O . LYS A 1 97 ? -18.389 -10.468 7.367 1.00 89.31 97 LYS A O 1
ATOM 790 N N . SER A 1 98 ? -18.869 -12.047 5.841 1.00 90.44 98 SER A N 1
ATOM 791 C CA . SER A 1 98 ? -18.834 -11.153 4.681 1.00 90.44 98 SER A CA 1
ATOM 792 C C . SER A 1 98 ? -19.888 -10.047 4.802 1.00 90.44 98 SER A C 1
ATOM 794 O O . SER A 1 98 ? -19.562 -8.868 4.700 1.00 90.44 98 SER A O 1
ATOM 796 N N . ARG A 1 99 ? -21.140 -10.399 5.123 1.00 92.44 99 ARG A N 1
ATOM 797 C CA . ARG A 1 99 ? -22.218 -9.422 5.356 1.00 92.44 99 ARG A CA 1
ATOM 798 C C . ARG A 1 99 ? -21.906 -8.476 6.511 1.00 92.44 99 ARG A C 1
ATOM 800 O O . ARG A 1 99 ? -22.153 -7.286 6.388 1.00 92.44 99 ARG A O 1
ATOM 807 N N . PHE A 1 100 ? -21.343 -8.989 7.604 1.00 90.31 100 PHE A N 1
ATOM 808 C CA . PHE A 1 100 ? -20.933 -8.166 8.739 1.00 90.31 100 PHE A CA 1
ATOM 809 C C . PHE A 1 100 ? -19.835 -7.158 8.363 1.00 90.31 100 PHE A C 1
ATOM 811 O O . PHE A 1 100 ? -19.938 -5.994 8.727 1.00 90.31 100 PHE A O 1
ATOM 818 N N . LEU A 1 101 ? -18.814 -7.581 7.609 1.00 89.75 101 LEU A N 1
ATOM 819 C CA . LEU A 1 101 ? -17.719 -6.704 7.170 1.00 89.75 101 LEU A CA 1
ATOM 820 C C . LEU A 1 101 ? -18.157 -5.665 6.126 1.00 89.75 101 LEU A C 1
ATOM 822 O O . LEU A 1 101 ? -17.543 -4.608 6.040 1.00 89.75 101 LEU A O 1
ATOM 826 N N . ASN A 1 102 ? -19.207 -5.961 5.354 1.00 91.94 102 ASN A N 1
ATOM 827 C CA . ASN A 1 102 ? -19.801 -5.044 4.377 1.00 91.94 102 ASN A CA 1
ATOM 828 C C . ASN A 1 102 ? -20.919 -4.159 4.959 1.00 91.94 102 ASN A C 1
ATOM 830 O O . ASN A 1 102 ? -21.468 -3.320 4.245 1.00 91.94 102 ASN A O 1
ATOM 834 N N . ALA A 1 103 ? -21.304 -4.353 6.223 1.00 92.25 103 ALA A N 1
ATOM 835 C CA . ALA A 1 103 ? -22.326 -3.537 6.864 1.00 92.25 103 ALA A CA 1
ATOM 836 C C . ALA A 1 103 ? -21.803 -2.121 7.152 1.00 92.25 103 ALA A C 1
ATOM 838 O O . ALA A 1 103 ? -20.606 -1.905 7.341 1.00 92.25 103 ALA A O 1
ATOM 839 N N . GLN A 1 104 ? -22.712 -1.147 7.222 1.00 93.88 104 GLN A N 1
ATOM 840 C CA . GLN A 1 104 ? -22.347 0.206 7.639 1.00 93.88 104 GLN A CA 1
ATOM 841 C C . GLN A 1 104 ? -21.891 0.223 9.103 1.00 93.88 104 GLN A C 1
ATOM 843 O O . GLN A 1 104 ? -22.482 -0.436 9.960 1.00 93.88 104 GLN A O 1
ATOM 848 N N . PHE A 1 105 ? -20.855 1.015 9.387 1.00 91.56 105 PHE A N 1
ATOM 849 C CA . PHE A 1 105 ? -20.351 1.193 10.744 1.00 91.56 105 PHE A CA 1
ATOM 850 C C . PHE A 1 105 ? -21.347 1.973 11.601 1.00 91.56 105 PHE A C 1
ATOM 852 O O . PHE A 1 105 ? -21.811 3.046 11.211 1.00 91.56 105 PHE A O 1
ATOM 859 N N . SER A 1 106 ? -21.631 1.463 12.799 1.00 93.12 106 SER A N 1
ATOM 860 C CA . SER A 1 106 ? -22.434 2.182 13.790 1.00 93.12 106 SER A CA 1
ATOM 861 C C . SER A 1 106 ? -21.561 3.095 14.656 1.00 93.12 106 SER A C 1
ATOM 863 O O . SER A 1 106 ? -20.373 2.834 14.877 1.00 93.12 106 SER A O 1
ATOM 865 N N . LYS A 1 107 ? -22.153 4.160 15.206 1.00 92.44 107 LYS A N 1
ATOM 866 C CA . LYS A 1 107 ? -21.451 5.086 16.111 1.00 92.44 107 LYS A CA 1
ATOM 867 C C . LYS A 1 107 ? -20.892 4.361 17.338 1.00 92.44 107 LYS A C 1
ATOM 869 O O . LYS A 1 107 ? -19.797 4.667 17.804 1.00 92.44 107 LYS A O 1
ATOM 874 N N . GLU A 1 108 ? -21.628 3.380 17.845 1.00 92.38 108 GLU A N 1
ATOM 875 C CA . GLU A 1 108 ? -21.265 2.560 18.999 1.00 92.38 108 GLU A CA 1
ATOM 876 C C . GLU A 1 108 ? -20.054 1.680 18.686 1.00 92.38 108 GLU A C 1
ATOM 878 O O . GLU A 1 1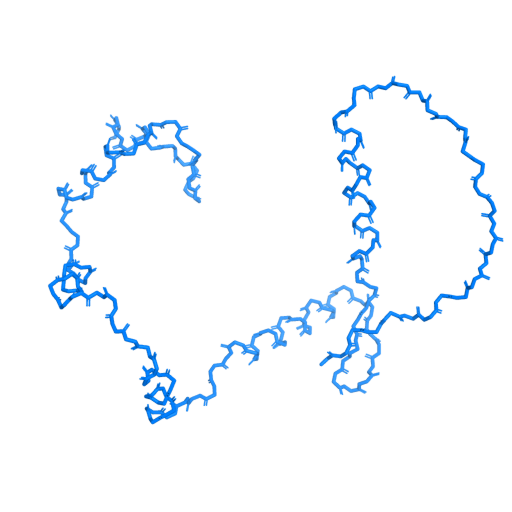08 ? -19.149 1.576 19.512 1.00 92.38 108 GLU A O 1
ATOM 883 N N . GLN A 1 109 ? -20.003 1.088 17.489 1.00 91.06 109 GLN A N 1
ATOM 884 C CA . GLN A 1 109 ? -18.859 0.295 17.036 1.00 91.06 109 GLN A CA 1
ATOM 885 C C . GLN A 1 109 ? -17.600 1.153 16.911 1.00 91.06 109 GLN A C 1
ATOM 887 O O . GLN A 1 109 ? -16.546 0.764 17.414 1.00 91.06 109 GLN A O 1
ATOM 892 N N . VAL A 1 110 ? -17.718 2.334 16.294 1.00 91.19 110 VAL A N 1
ATOM 893 C CA . VAL A 1 110 ? -16.602 3.281 16.150 1.00 91.19 110 VAL A CA 1
ATOM 894 C C . VAL A 1 110 ? -16.101 3.724 17.521 1.00 91.19 110 VAL A C 1
ATOM 896 O O . VAL A 1 110 ? -14.902 3.669 17.791 1.00 91.19 110 VAL A O 1
ATOM 899 N N . ARG A 1 111 ? -17.019 4.090 18.425 1.00 92.00 111 ARG A N 1
ATOM 900 C CA . ARG A 1 111 ? -16.673 4.459 19.799 1.00 92.00 111 ARG A CA 1
ATOM 901 C C . ARG A 1 111 ? -15.975 3.308 20.515 1.00 92.00 111 ARG A C 1
ATOM 903 O O . ARG A 1 111 ? -14.919 3.513 21.095 1.00 92.00 111 ARG A O 1
ATOM 910 N N . LYS A 1 112 ? -16.522 2.095 20.466 1.00 92.62 112 LYS A N 1
ATOM 911 C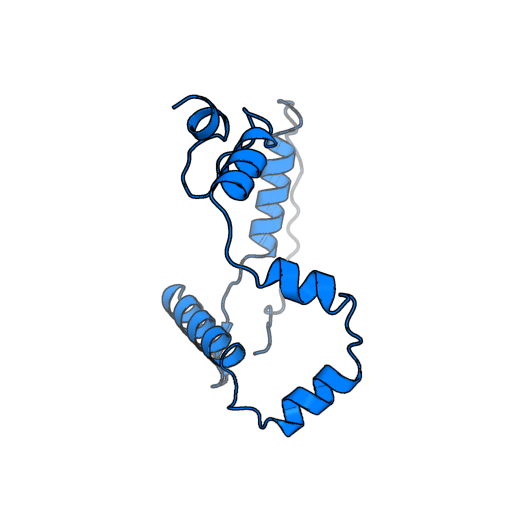 CA . LYS A 1 112 ? -15.906 0.935 21.117 1.00 92.62 112 LYS A CA 1
ATOM 912 C C . LYS A 1 112 ? -14.483 0.700 20.604 1.00 92.62 112 LYS A C 1
ATOM 914 O O . LYS A 1 112 ? -13.562 0.610 21.406 1.00 92.62 112 LYS A O 1
ATOM 919 N N . ALA A 1 113 ? -14.288 0.698 19.286 1.00 91.62 113 ALA A N 1
ATOM 920 C CA . ALA A 1 113 ? -12.970 0.506 18.690 1.00 91.62 113 ALA A CA 1
ATOM 921 C C . ALA A 1 113 ? -11.973 1.600 19.114 1.00 91.62 113 ALA A C 1
ATOM 923 O O . ALA A 1 113 ? -10.818 1.296 19.408 1.00 91.62 113 ALA A O 1
ATOM 924 N N . ALA A 1 114 ? -12.419 2.859 19.201 1.00 89.25 114 ALA A N 1
ATOM 925 C CA . ALA A 1 114 ? -11.589 3.972 19.660 1.00 89.25 114 ALA A CA 1
ATOM 926 C C . ALA A 1 114 ? -11.106 3.798 21.110 1.00 89.25 114 ALA A C 1
ATOM 928 O O . ALA A 1 114 ? -9.948 4.084 21.419 1.00 89.25 114 ALA A O 1
ATOM 929 N N . PHE A 1 115 ? -11.967 3.289 21.991 1.00 90.94 115 PHE A N 1
ATOM 930 C CA . PHE A 1 115 ? -11.650 3.079 23.406 1.00 90.94 115 PHE A CA 1
ATOM 931 C C . PHE A 1 115 ? -10.900 1.764 23.676 1.00 90.94 115 PHE A C 1
ATOM 933 O O . PHE A 1 115 ? -10.150 1.691 24.646 1.00 90.94 115 PHE A O 1
ATOM 940 N N . ASP A 1 116 ? -11.013 0.769 22.792 1.00 92.38 116 ASP A N 1
ATOM 941 C CA . ASP A 1 116 ? -10.226 -0.472 22.855 1.00 92.38 116 ASP A CA 1
ATOM 942 C C . ASP A 1 116 ? -8.747 -0.254 22.449 1.00 92.38 116 ASP A C 1
ATOM 944 O O . ASP A 1 116 ? -7.873 -1.083 22.730 1.00 92.38 116 ASP A O 1
ATOM 948 N N . MET A 1 117 ? -8.423 0.867 21.790 1.00 90.25 117 MET A N 1
ATOM 949 C CA . MET A 1 117 ? -7.047 1.209 21.418 1.00 90.25 117 MET A CA 1
ATOM 950 C C . MET A 1 117 ? -6.193 1.636 22.622 1.00 90.25 117 MET A C 1
ATOM 952 O O . MET A 1 117 ? -6.625 2.359 23.517 1.00 90.25 117 MET A O 1
ATOM 956 N N . LYS A 1 118 ? -4.909 1.246 22.614 1.00 91.31 118 LYS A N 1
ATOM 957 C CA . LYS A 1 118 ? -3.945 1.683 23.638 1.00 91.31 118 LYS A CA 1
ATOM 958 C C . LYS A 1 118 ? -3.675 3.200 23.515 1.00 91.31 118 LYS A C 1
ATOM 960 O O . LYS A 1 118 ? -3.261 3.621 22.433 1.00 91.31 118 LYS A O 1
ATOM 965 N N . PRO A 1 119 ? -3.783 3.992 24.602 1.00 88.81 119 PRO A N 1
ATOM 966 C CA . PRO A 1 119 ? -3.750 5.462 24.540 1.00 88.81 119 PRO A CA 1
ATOM 967 C C . PRO A 1 119 ? -2.477 6.077 23.930 1.00 88.81 119 PRO A C 1
ATOM 969 O O . PRO A 1 119 ? -2.559 7.074 23.220 1.00 88.81 119 PRO A O 1
ATOM 972 N N . MET A 1 120 ? -1.304 5.485 24.194 1.00 87.75 120 MET A N 1
ATOM 973 C CA . MET A 1 120 ? 0.016 5.988 23.765 1.00 87.75 120 MET A CA 1
ATOM 974 C C . MET A 1 120 ? 0.613 5.203 22.585 1.00 87.75 120 MET A C 1
ATOM 976 O O . MET A 1 120 ? 1.827 5.004 22.507 1.00 87.75 120 MET A O 1
ATOM 980 N N . LYS A 1 121 ? -0.219 4.685 21.675 1.00 87.06 121 LYS A N 1
ATOM 981 C CA . LYS A 1 121 ? 0.311 4.140 20.419 1.00 87.06 121 LYS A CA 1
ATOM 982 C C . LYS A 1 121 ? 0.810 5.254 19.501 1.00 87.06 121 LYS A C 1
ATOM 984 O O . LYS A 1 121 ? 0.398 6.404 19.625 1.00 87.06 121 LYS A O 1
ATOM 989 N N . ALA A 1 122 ? 1.709 4.875 18.591 1.00 87.25 122 ALA A N 1
ATOM 990 C CA . ALA A 1 122 ? 2.191 5.768 17.548 1.00 87.25 122 ALA A CA 1
ATOM 991 C C . ALA A 1 122 ? 0.999 6.358 16.767 1.00 87.25 122 ALA A C 1
ATOM 993 O O . ALA A 1 122 ? 0.066 5.604 16.463 1.00 87.25 122 ALA A O 1
ATOM 994 N N . PRO A 1 123 ? 1.018 7.669 16.479 1.00 87.6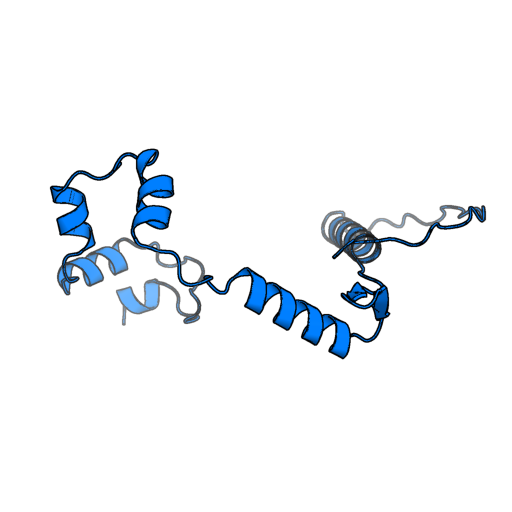2 123 PRO A N 1
ATOM 995 C CA . PRO A 1 123 ? -0.050 8.328 15.742 1.00 87.62 123 PRO A CA 1
ATOM 996 C C . PRO A 1 123 ? -0.125 7.821 14.299 1.00 87.62 123 PRO A C 1
ATOM 998 O O . PRO A 1 123 ? 0.861 7.313 13.752 1.00 87.62 123 PRO A O 1
ATOM 1001 N N . GLY A 1 124 ? -1.304 7.956 13.693 1.00 84.44 124 GLY A N 1
ATOM 1002 C CA . GLY A 1 124 ? -1.502 7.681 12.278 1.00 84.44 124 GLY A CA 1
ATOM 1003 C C . GLY A 1 124 ? -0.969 8.814 11.402 1.00 84.44 124 GLY A C 1
ATOM 1004 O O . GLY A 1 124 ? -0.216 9.686 11.838 1.00 84.44 124 GLY A O 1
ATOM 1005 N N . SER A 1 125 ? -1.397 8.828 10.141 1.00 87.75 125 SER A N 1
ATOM 1006 C CA . SER A 1 125 ? -1.146 9.950 9.225 1.00 87.75 125 SER A CA 1
ATOM 1007 C C . SER A 1 125 ? -1.774 11.268 9.696 1.00 87.75 125 SER A C 1
ATOM 1009 O O . SER A 1 125 ? -1.386 12.330 9.225 1.00 87.75 125 SER A O 1
ATOM 1011 N N . ASP A 1 126 ? -2.739 11.191 10.612 1.00 87.94 126 ASP A N 1
ATOM 1012 C CA . ASP A 1 126 ? -3.378 12.316 11.298 1.00 87.94 126 ASP A CA 1
ATOM 1013 C C . ASP A 1 126 ? -2.478 12.991 12.347 1.00 87.94 126 ASP A C 1
ATOM 1015 O O . ASP A 1 126 ? -2.748 14.118 12.752 1.00 87.94 126 ASP A O 1
ATOM 1019 N N . GLY A 1 127 ? -1.408 12.326 12.795 1.00 91.56 127 GLY A N 1
ATOM 1020 C CA . GLY A 1 127 ? -0.492 12.855 13.804 1.00 91.56 127 GLY A CA 1
ATOM 1021 C C . GLY A 1 127 ? -1.050 12.860 15.233 1.00 91.56 127 GLY A C 1
ATOM 1022 O O . GLY A 1 127 ? -0.354 13.309 16.145 1.00 91.56 127 GLY A O 1
ATOM 1023 N N . LEU A 1 128 ? -2.262 12.338 15.459 1.00 89.81 128 LEU A N 1
ATOM 1024 C CA . LEU A 1 128 ? -2.929 12.363 16.761 1.00 89.81 128 LEU A CA 1
ATOM 1025 C C . LEU A 1 128 ? -2.862 10.991 17.455 1.00 89.81 128 LEU A C 1
ATOM 1027 O O . LEU A 1 128 ? -3.143 9.960 16.844 1.00 89.81 128 LEU A O 1
ATOM 1031 N N . PRO A 1 129 ? -2.488 10.934 18.745 1.00 90.88 129 PRO A N 1
ATOM 1032 C CA . PRO A 1 129 ? -2.518 9.690 19.505 1.00 90.88 129 PRO A CA 1
ATOM 1033 C C . PRO A 1 129 ? -3.958 9.300 19.872 1.00 90.88 129 PRO A C 1
ATOM 1035 O O . PRO A 1 129 ? -4.813 10.160 20.080 1.00 90.88 129 PRO A O 1
ATOM 1038 N N . ALA A 1 130 ? -4.214 8.001 20.056 1.00 90.31 130 ALA A N 1
ATOM 1039 C CA . ALA A 1 130 ? -5.548 7.474 20.376 1.00 90.31 130 ALA A CA 1
ATOM 1040 C C . ALA A 1 130 ? -6.191 8.119 21.621 1.00 90.31 130 ALA A C 1
ATOM 1042 O O . ALA A 1 130 ? -7.409 8.268 21.674 1.00 90.31 130 ALA A O 1
ATOM 1043 N N . ILE A 1 131 ? -5.382 8.553 22.600 1.00 92.06 131 ILE A N 1
ATOM 1044 C CA . ILE A 1 131 ? -5.858 9.267 23.796 1.00 92.06 131 ILE A CA 1
ATOM 1045 C C . ILE A 1 131 ? -6.656 10.535 23.472 1.00 92.06 131 ILE A C 1
ATOM 1047 O O . ILE A 1 131 ? -7.518 10.913 24.264 1.00 92.06 131 ILE A O 1
ATOM 1051 N N . PHE A 1 132 ? -6.384 11.179 22.333 1.00 90.62 132 PHE A N 1
ATOM 1052 C CA . PHE A 1 132 ? -7.107 12.370 21.907 1.00 90.62 132 PHE A CA 1
ATOM 1053 C C . PHE A 1 132 ? -8.599 12.054 21.762 1.00 90.62 132 PHE A C 1
ATOM 1055 O O . PHE A 1 132 ? -9.407 12.616 22.486 1.00 90.62 132 PHE A O 1
ATOM 1062 N N . TYR A 1 133 ? -8.933 11.040 20.961 1.00 89.38 133 TYR A N 1
ATOM 1063 C CA . TYR A 1 133 ? -10.309 10.598 20.700 1.00 89.38 133 TYR A CA 1
ATOM 1064 C C . TYR A 1 133 ? -11.003 9.919 21.891 1.00 89.38 133 TYR A C 1
ATOM 1066 O O . TYR A 1 133 ? -12.210 9.686 21.866 1.00 89.38 133 TYR A O 1
ATOM 1074 N N . GLN A 1 134 ? -10.241 9.531 22.915 1.00 90.94 134 GLN A N 1
ATOM 1075 C CA . GLN A 1 134 ? -10.781 8.919 24.132 1.00 90.94 134 GLN A CA 1
ATOM 1076 C C . GLN A 1 134 ? -11.183 9.960 25.181 1.00 90.94 134 GLN A C 1
ATOM 1078 O O . GLN A 1 134 ? -12.021 9.665 26.035 1.00 90.94 134 GLN A O 1
ATOM 1083 N N . LYS A 1 135 ? -10.559 11.144 25.161 1.00 87.50 135 LYS A N 1
ATOM 1084 C CA . LYS A 1 135 ? -10.723 12.172 26.201 1.00 87.50 135 LYS A CA 1
ATOM 1085 C C . LYS A 1 135 ? -11.376 13.461 25.714 1.00 87.50 135 LYS A C 1
ATOM 1087 O O . LYS A 1 135 ? -12.017 14.116 26.533 1.00 87.50 135 LYS A O 1
ATOM 1092 N N . PHE A 1 136 ? -11.178 13.826 24.453 1.00 80.88 136 PHE A N 1
ATOM 1093 C CA . PHE A 1 136 ? -11.669 15.058 23.839 1.00 80.88 136 PHE A CA 1
ATOM 1094 C C . PHE A 1 136 ? -12.674 14.718 22.738 1.00 80.88 136 PHE A C 1
ATOM 1096 O O . PHE A 1 136 ? -13.671 15.464 22.631 1.00 80.88 136 PHE A O 1
#

Organism: NCBI:txid43782

Sequence (136 aa):
MMFSKPKRGTRDKGRRWTGCKMATGIPIFFHFKASSRKAKNKMNGLIDERGMWIDSKTDIECITDQYFSNLFITNNPTHKDVDKVMHGIHPRLSDQKSRFLNAQFSKEQVRKAAFDMKPMKAPGSDGLPAIFYQKF